Protein AF-A0A8J6KEF5-F1 (afdb_monomer_lite)

pLDDT: mean 82.58, std 21.25, range [32.47, 97.81]

Secondary structure (DSSP, 8-state):
-PPP-PPPPPPPP-PPPPPS--S-PPPTTPPPPTTHHHHHHHHHHHHHHHHHHHHHHHHHHHHHHHHHHHHHHHHHHHHHHHHHHHHHHHHHHHHHHHHHHHHHT--SS--------------------

InterPro domains:
  IPR009548 PRKR-interacting protein 1 [PF06658] (1-127)
  IPR009548 PRKR-interacting protein 1 [PTHR13507] (1-126)

Radius of gyration: 36.51 Å; chains: 1; bounding box: 81×30×90 Å

Organism: Eleutherodactylus coqui (NCBI:txid57060)

Foldseek 3Di:
DDDDDDDDDDDDDAQDDDDPDDPPDDDPPDDDDPCNVVVVVVVVVSVVVNVVVVVVVVVVVVVVVVVVVVVVVVVVVVVVVVVVVVVVVVVVVVVVVVCVVVVVVPPDDDDDDDDDPPDPDPPPPPPDD

Structure (mmCIF, N/CA/C/O backbone):
data_AF-A0A8J6KEF5-F1
#
_entry.id   AF-A0A8J6KEF5-F1
#
loop_
_atom_site.group_PDB
_atom_site.id
_atom_site.type_symbol
_atom_site.label_atom_id
_atom_site.label_alt_id
_atom_site.label_comp_id
_atom_site.label_asym_id
_atom_site.label_entity_id
_atom_site.label_seq_id
_atom_site.pdbx_PDB_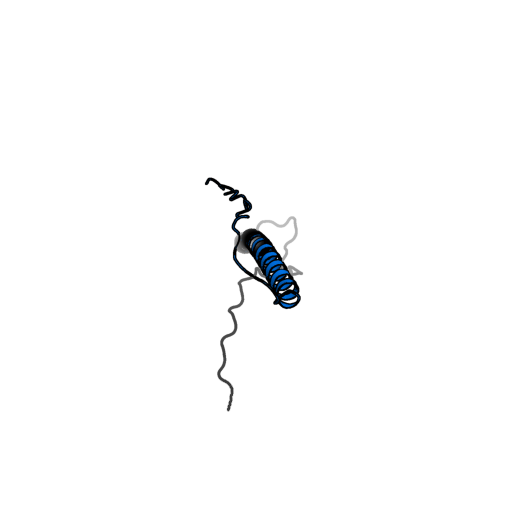ins_code
_atom_site.Cartn_x
_atom_site.Cartn_y
_atom_site.Cartn_z
_atom_site.occupancy
_atom_site.B_iso_or_equiv
_atom_site.auth_seq_id
_atom_site.auth_comp_id
_atom_sit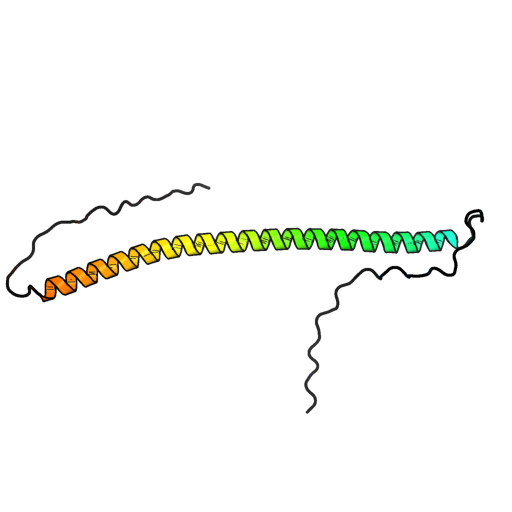e.auth_asym_id
_atom_site.auth_at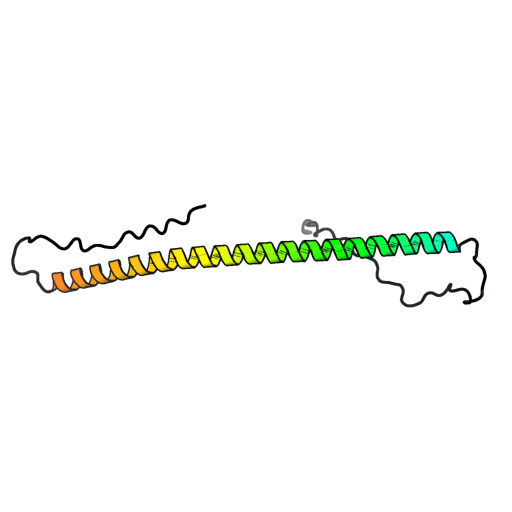om_id
_atom_site.pdbx_PDB_model_num
ATOM 1 N N . ASP A 1 1 ? -38.035 -7.225 -21.427 1.00 75.69 1 ASP A N 1
ATOM 2 C CA . ASP A 1 1 ? -37.242 -6.137 -20.820 1.00 75.69 1 ASP A CA 1
ATOM 3 C C . ASP A 1 1 ? -35.828 -6.587 -20.506 1.00 75.69 1 ASP A C 1
ATOM 5 O O . ASP A 1 1 ? -35.649 -7.628 -19.886 1.00 75.69 1 ASP A O 1
ATOM 9 N N . LYS A 1 2 ? -34.820 -5.855 -20.997 1.00 81.44 2 LYS A N 1
ATOM 10 C CA . LYS A 1 2 ? -33.402 -6.120 -20.710 1.00 81.44 2 LYS A CA 1
ATOM 11 C C . LYS A 1 2 ? -33.023 -5.277 -19.482 1.00 81.44 2 LYS A C 1
ATOM 13 O O . LYS A 1 2 ? -33.269 -4.072 -19.526 1.00 81.44 2 LYS A O 1
ATOM 18 N N . PRO A 1 3 ? -32.499 -5.866 -18.393 1.00 84.50 3 PRO A N 1
ATOM 19 C CA . PRO A 1 3 ? -32.163 -5.106 -17.192 1.00 84.50 3 PRO A CA 1
ATOM 20 C C . PRO A 1 3 ? -31.120 -4.028 -17.511 1.00 84.50 3 PRO A C 1
ATOM 22 O O . PRO A 1 3 ? -30.230 -4.245 -18.338 1.00 84.50 3 PRO A O 1
ATOM 25 N N . ALA A 1 4 ? -31.243 -2.865 -16.867 1.00 83.69 4 ALA A N 1
ATOM 26 C CA . ALA A 1 4 ? -30.294 -1.772 -17.033 1.00 83.69 4 ALA A CA 1
ATOM 27 C C . ALA A 1 4 ? -28.893 -2.212 -16.560 1.00 83.69 4 ALA A C 1
ATOM 29 O O . ALA A 1 4 ? -28.782 -2.808 -15.484 1.00 83.69 4 ALA A O 1
ATOM 30 N N . PRO A 1 5 ? -27.823 -1.942 -17.330 1.00 87.31 5 PRO A N 1
ATOM 31 C CA . PRO A 1 5 ? -26.475 -2.325 -16.938 1.00 87.31 5 PRO A CA 1
ATOM 32 C C . PRO A 1 5 ? -26.015 -1.469 -15.752 1.00 87.31 5 PRO A C 1
ATOM 34 O O . PRO A 1 5 ? -25.803 -0.264 -15.885 1.00 87.31 5 PRO A O 1
ATOM 37 N N . ILE A 1 6 ? -25.866 -2.097 -14.586 1.00 87.81 6 ILE A N 1
ATOM 38 C CA . ILE A 1 6 ? -25.224 -1.484 -13.419 1.00 87.81 6 ILE A CA 1
ATOM 39 C C . ILE A 1 6 ? -23.708 -1.541 -13.653 1.00 87.81 6 ILE A C 1
ATOM 41 O O . ILE A 1 6 ? -23.201 -2.615 -13.984 1.00 87.81 6 ILE A O 1
ATOM 45 N N . PRO A 1 7 ? -22.972 -0.427 -13.502 1.00 88.38 7 PRO A N 1
ATOM 46 C CA . PRO A 1 7 ? -21.530 -0.440 -13.687 1.00 88.38 7 PRO A CA 1
ATOM 47 C C . PRO A 1 7 ? -20.856 -1.297 -12.612 1.00 88.38 7 PRO A C 1
ATOM 49 O O . PRO A 1 7 ? -21.096 -1.133 -11.414 1.00 88.38 7 PRO A O 1
ATOM 52 N N . GLU A 1 8 ? -19.988 -2.205 -13.049 1.00 88.25 8 GLU A N 1
ATOM 53 C CA . GLU A 1 8 ? -19.118 -2.964 -12.156 1.00 88.25 8 GLU A CA 1
ATOM 54 C C . GLU A 1 8 ? -18.029 -2.058 -11.568 1.00 88.25 8 GLU A C 1
ATOM 56 O O . GLU A 1 8 ? -17.663 -1.027 -12.143 1.00 88.25 8 GLU A O 1
ATOM 61 N N . LYS A 1 9 ? -17.497 -2.436 -10.400 1.00 90.50 9 LYS A N 1
ATOM 62 C CA . LYS A 1 9 ? -16.406 -1.684 -9.771 1.00 90.50 9 LYS A CA 1
ATOM 63 C C . LYS A 1 9 ? -15.194 -1.656 -10.713 1.00 90.50 9 LYS A C 1
ATOM 65 O O . LYS A 1 9 ? -14.856 -2.696 -11.282 1.00 90.50 9 LYS A O 1
ATOM 70 N N . PRO A 1 10 ? -14.516 -0.504 -10.865 1.00 90.12 10 PRO A N 1
ATOM 71 C CA . PRO A 1 10 ? -13.338 -0.423 -11.713 1.00 90.12 10 PRO A CA 1
ATOM 72 C C . PRO A 1 10 ? -12.263 -1.382 -11.197 1.00 90.12 10 PRO A C 1
ATOM 74 O O . PRO A 1 10 ? -11.996 -1.447 -9.997 1.00 90.12 10 PRO A O 1
ATOM 77 N N . LYS A 1 11 ? -11.648 -2.134 -12.114 1.00 88.19 11 LYS A N 1
ATOM 78 C CA . LYS A 1 11 ? -10.556 -3.044 -11.777 1.00 88.19 11 LYS A CA 1
ATOM 79 C C . LYS A 1 11 ? -9.360 -2.238 -11.276 1.00 88.19 11 LYS A C 1
ATOM 81 O O . LYS A 1 11 ? -8.883 -1.341 -11.972 1.00 88.19 11 LYS A O 1
ATOM 86 N N . GLU A 1 12 ? -8.864 -2.589 -10.095 1.00 88.44 12 GLU A N 1
ATOM 87 C CA . GLU A 1 12 ? -7.645 -1.999 -9.549 1.00 88.44 12 GLU A CA 1
ATOM 88 C C . GLU A 1 12 ? -6.451 -2.310 -10.462 1.00 88.44 12 GLU A C 1
ATOM 90 O O . GLU A 1 12 ? -6.352 -3.388 -11.061 1.00 88.44 12 GLU A O 1
ATOM 95 N N . TRP A 1 13 ? -5.550 -1.340 -10.613 1.00 89.81 13 TRP A N 1
ATOM 96 C CA . TRP A 1 13 ? -4.350 -1.540 -11.413 1.00 89.81 13 TRP A CA 1
ATOM 97 C C . TRP A 1 13 ? -3.432 -2.543 -10.712 1.00 89.81 13 TRP A C 1
ATOM 99 O O . TRP A 1 13 ? -3.095 -2.363 -9.549 1.00 89.81 13 TRP A O 1
ATOM 109 N N . THR A 1 14 ? -3.011 -3.583 -11.430 1.00 91.44 14 THR A N 1
ATOM 110 C CA . THR A 1 14 ? -2.084 -4.602 -10.927 1.00 91.44 14 THR A CA 1
ATOM 111 C C . THR A 1 14 ? -0.877 -4.703 -11.855 1.00 91.44 14 THR A C 1
ATOM 113 O O . THR A 1 14 ? -1.068 -4.697 -13.082 1.00 91.44 14 THR A O 1
ATOM 116 N N . PRO A 1 15 ? 0.351 -4.865 -11.328 1.00 91.94 15 PRO A N 1
ATOM 117 C CA . PRO A 1 15 ? 1.518 -5.084 -12.165 1.00 91.94 15 PRO A CA 1
ATOM 118 C C . PRO A 1 15 ? 1.324 -6.345 -13.013 1.00 91.94 15 PRO A C 1
ATOM 120 O O . PRO A 1 15 ? 0.781 -7.356 -12.568 1.00 91.94 15 PRO A O 1
ATOM 123 N N . ARG A 1 16 ? 1.743 -6.275 -14.278 1.00 90.31 16 ARG A N 1
ATOM 124 C CA . ARG A 1 16 ? 1.654 -7.410 -15.204 1.00 90.31 16 ARG A CA 1
ATOM 125 C C . ARG A 1 16 ? 2.614 -8.505 -14.744 1.00 90.31 16 ARG A C 1
ATOM 127 O O . ARG A 1 16 ? 3.757 -8.200 -14.405 1.00 90.31 16 ARG A O 1
ATOM 134 N N . SER A 1 17 ? 2.173 -9.760 -14.790 1.00 90.69 17 SER A N 1
ATOM 135 C CA . SER A 1 17 ? 3.049 -10.902 -14.529 1.00 90.69 17 SER A CA 1
ATOM 136 C C . SER A 1 17 ? 4.237 -10.900 -15.491 1.00 90.69 17 SER A C 1
ATOM 138 O O . SER A 1 17 ? 4.110 -10.510 -16.660 1.00 90.69 17 SER A O 1
ATOM 140 N N . ALA A 1 18 ? 5.401 -11.318 -14.994 1.00 90.50 18 ALA A N 1
ATOM 141 C CA . ALA A 1 18 ? 6.579 -11.470 -15.833 1.00 90.50 18 ALA A CA 1
ATOM 142 C C . ALA A 1 18 ? 6.301 -12.516 -16.934 1.00 90.50 18 ALA A C 1
ATOM 144 O O . ALA A 1 18 ? 5.663 -13.533 -16.648 1.00 90.50 18 ALA A O 1
ATOM 145 N N . PRO A 1 19 ? 6.728 -12.275 -18.188 1.00 92.56 19 PRO A N 1
ATOM 146 C CA . PRO A 1 19 ? 6.700 -13.299 -19.224 1.00 92.56 19 PRO A CA 1
ATOM 147 C C . PRO A 1 19 ? 7.527 -14.504 -18.787 1.00 92.56 19 PRO A C 1
ATOM 149 O O . PRO A 1 19 ? 8.604 -14.335 -18.224 1.00 92.56 19 PRO A O 1
ATOM 152 N N . GLU A 1 20 ? 7.024 -15.700 -19.061 1.00 93.69 20 GLU A N 1
ATOM 153 C CA . GLU A 1 20 ? 7.658 -16.932 -18.593 1.00 93.69 20 GLU A CA 1
ATOM 154 C C . GLU A 1 20 ? 8.892 -17.306 -19.436 1.00 93.69 20 GLU A C 1
ATOM 156 O O . GLU A 1 20 ? 9.927 -17.650 -18.875 1.00 93.69 20 GLU A O 1
ATOM 161 N N . PHE A 1 21 ? 8.857 -17.061 -20.753 1.00 93.56 21 PHE A N 1
ATOM 162 C CA . PHE A 1 21 ? 10.037 -17.132 -21.620 1.00 93.56 21 PHE A CA 1
ATOM 163 C C . PHE A 1 21 ? 10.304 -15.811 -22.341 1.00 93.56 21 PHE A C 1
ATOM 165 O O . PHE A 1 21 ? 9.418 -15.240 -22.985 1.00 93.56 21 PHE A O 1
ATOM 172 N N . VAL A 1 22 ? 11.561 -15.374 -22.301 1.00 92.00 22 VAL A N 1
ATOM 173 C CA . VAL A 1 22 ? 12.086 -14.280 -23.125 1.00 92.00 22 VAL A CA 1
ATOM 174 C C . VAL A 1 22 ? 12.800 -14.910 -24.321 1.00 92.00 22 VAL A C 1
ATOM 176 O O . VAL A 1 22 ? 13.728 -15.693 -24.146 1.00 92.00 22 VAL A O 1
ATOM 179 N N . ARG A 1 23 ? 12.316 -14.641 -25.539 1.00 94.00 23 ARG A N 1
ATOM 180 C CA . ARG A 1 23 ? 12.766 -15.325 -26.772 1.00 94.00 23 ARG A CA 1
ATOM 181 C C . ARG A 1 23 ? 13.893 -14.588 -27.497 1.00 94.00 23 ARG A C 1
ATOM 183 O O . ARG A 1 23 ? 14.560 -15.168 -28.341 1.00 94.00 23 ARG A O 1
ATOM 190 N N . ASP A 1 24 ? 14.073 -13.317 -27.178 1.00 89.94 24 ASP A N 1
ATOM 191 C CA . ASP A 1 24 ? 14.956 -12.343 -27.817 1.00 89.94 24 ASP A CA 1
ATOM 192 C C . ASP A 1 24 ? 16.248 -12.096 -27.018 1.00 89.94 24 ASP A C 1
ATOM 194 O O . ASP A 1 24 ? 16.908 -11.073 -27.188 1.00 89.94 24 ASP A O 1
ATOM 198 N N . VAL A 1 25 ? 16.631 -13.036 -26.148 1.00 89.56 25 VAL A N 1
ATOM 199 C CA . VAL A 1 25 ? 17.860 -12.933 -25.352 1.00 89.56 25 VAL A CA 1
ATOM 200 C C . VAL A 1 25 ? 19.084 -13.160 -26.241 1.00 89.56 25 VAL A C 1
ATOM 202 O O . VAL A 1 25 ? 19.258 -14.230 -26.825 1.00 89.56 25 VAL A O 1
ATOM 205 N N . MET A 1 26 ? 19.954 -12.153 -26.322 1.00 89.94 26 MET A N 1
ATOM 206 C CA . MET A 1 26 ? 21.255 -12.253 -26.985 1.00 89.94 26 MET A CA 1
ATOM 207 C C . MET A 1 26 ? 22.291 -12.928 -26.062 1.00 89.94 26 MET A C 1
ATOM 209 O O . MET A 1 26 ? 22.151 -12.908 -24.841 1.00 89.94 26 MET A O 1
ATOM 213 N N . GLY A 1 27 ? 23.328 -13.555 -26.634 1.00 92.75 27 GLY A N 1
ATOM 214 C CA . GLY A 1 27 ? 24.337 -14.309 -25.875 1.00 92.75 27 GLY A CA 1
ATOM 215 C C . GLY A 1 27 ? 25.062 -13.484 -24.800 1.00 92.75 27 GLY A C 1
ATOM 216 O O . GLY A 1 27 ? 25.272 -12.287 -24.959 1.00 92.75 27 GLY A O 1
ATOM 217 N N . SER A 1 28 ? 25.494 -14.134 -23.716 1.00 90.12 28 SER A N 1
ATOM 218 C CA . SER A 1 28 ? 26.014 -13.460 -22.512 1.00 90.12 28 SER A CA 1
ATOM 219 C C . SER A 1 28 ? 27.288 -12.633 -22.721 1.00 90.12 28 SER A C 1
ATOM 221 O O . SER A 1 28 ? 27.545 -11.713 -21.953 1.00 90.12 28 SER A O 1
ATOM 223 N N . SER A 1 29 ? 28.091 -12.952 -23.739 1.00 93.69 29 SER A N 1
ATOM 224 C CA . SER A 1 29 ? 29.307 -12.209 -24.101 1.00 93.69 29 SER A CA 1
ATOM 225 C C . SER A 1 29 ? 29.103 -11.249 -25.277 1.00 93.69 29 SER A C 1
ATOM 227 O O . SER A 1 29 ? 30.077 -10.707 -25.799 1.00 93.69 29 SER A O 1
ATOM 229 N N . ALA A 1 30 ? 27.869 -11.086 -25.758 1.00 89.44 30 ALA A N 1
ATOM 230 C CA . ALA A 1 30 ? 27.571 -10.169 -26.847 1.00 89.44 30 ALA A CA 1
ATOM 231 C C . ALA A 1 30 ? 27.632 -8.709 -26.363 1.00 89.44 30 ALA A C 1
ATOM 233 O O . ALA A 1 30 ? 27.326 -8.405 -25.211 1.00 89.44 30 ALA A O 1
ATOM 234 N N . GLY A 1 31 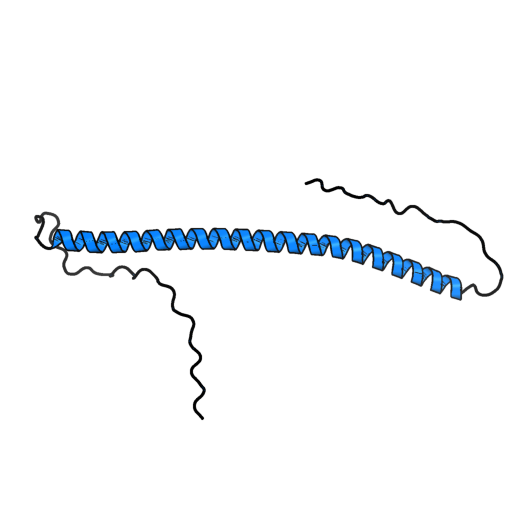? 28.051 -7.798 -27.244 1.00 90.06 31 GLY A N 1
ATOM 235 C CA . GLY A 1 31 ? 28.146 -6.370 -26.926 1.00 90.06 31 GLY A CA 1
ATOM 236 C C . GLY A 1 31 ? 26.781 -5.687 -26.782 1.00 90.06 31 GLY A C 1
ATOM 237 O O . GLY A 1 31 ? 25.747 -6.245 -27.141 1.00 90.06 31 GLY A O 1
ATOM 238 N N . ALA A 1 32 ? 26.773 -4.445 -26.292 1.00 91.44 32 ALA A N 1
ATOM 239 C CA . ALA A 1 32 ? 25.547 -3.657 -26.174 1.00 91.44 32 ALA A CA 1
ATOM 240 C C . ALA A 1 32 ? 24.980 -3.300 -27.562 1.00 91.44 32 ALA A C 1
ATOM 242 O O . ALA A 1 32 ? 25.614 -2.587 -28.342 1.00 91.44 32 ALA A O 1
ATOM 243 N N . GLY A 1 33 ? 23.777 -3.792 -27.866 1.00 91.12 33 GLY A N 1
ATOM 244 C CA . GLY A 1 33 ? 23.042 -3.438 -29.080 1.00 91.12 33 GLY A CA 1
ATOM 245 C C . GLY A 1 33 ? 22.350 -2.074 -28.973 1.00 91.12 33 GLY A C 1
ATOM 246 O O . GLY A 1 33 ? 22.118 -1.555 -27.882 1.00 91.12 33 GLY A O 1
ATOM 247 N N . SER A 1 34 ? 21.940 -1.502 -30.107 1.00 94.31 34 SER A N 1
ATOM 248 C CA . SER A 1 34 ? 21.231 -0.209 -30.152 1.00 94.31 34 SER A CA 1
ATOM 249 C C . SER A 1 34 ? 19.870 -0.222 -29.436 1.00 94.31 34 SER A C 1
ATOM 251 O O . SER A 1 34 ? 19.413 0.811 -28.951 1.00 94.31 34 SER A O 1
ATOM 253 N N . GLY A 1 35 ? 19.226 -1.390 -29.340 1.00 92.31 35 GLY A N 1
ATOM 254 C CA . GLY A 1 35 ? 17.947 -1.575 -28.647 1.00 92.31 35 GLY A CA 1
ATOM 255 C C . GLY A 1 35 ? 18.056 -1.779 -27.133 1.00 92.31 35 GLY A C 1
ATOM 256 O O . GLY A 1 35 ? 17.057 -1.609 -26.431 1.00 92.31 35 GLY A O 1
ATOM 257 N N . GLU A 1 36 ? 19.249 -2.084 -26.613 1.00 92.56 36 GLU A N 1
ATOM 258 C CA . GLU A 1 36 ? 19.447 -2.500 -25.216 1.00 92.56 36 GLU A CA 1
ATOM 259 C C . GLU A 1 36 ? 19.028 -1.402 -24.225 1.00 92.56 36 GLU A C 1
ATOM 261 O O . GLU A 1 36 ? 18.367 -1.654 -23.216 1.00 92.56 36 GLU A O 1
ATOM 266 N N . PHE A 1 37 ? 19.303 -0.138 -24.566 1.00 95.25 37 PHE A N 1
ATOM 267 C CA . PHE A 1 37 ? 18.880 1.008 -23.762 1.00 95.25 37 PHE A CA 1
ATOM 268 C C . PHE A 1 37 ? 17.356 1.069 -23.581 1.00 95.25 37 PHE A C 1
ATOM 270 O O . PHE A 1 37 ? 16.851 1.340 -22.486 1.00 95.25 37 PHE A O 1
ATOM 277 N N . HIS A 1 38 ? 16.593 0.821 -24.648 1.00 96.44 38 HIS A N 1
ATOM 278 C CA . HIS A 1 38 ? 15.138 0.871 -24.574 1.00 96.44 38 HIS A CA 1
ATOM 279 C C . HIS A 1 38 ? 14.566 -0.323 -23.811 1.00 96.44 38 HIS A C 1
ATOM 281 O O . HIS A 1 38 ? 13.606 -0.130 -23.060 1.00 96.44 38 HIS A O 1
ATOM 287 N N . VAL A 1 39 ? 15.176 -1.505 -23.938 1.00 93.94 39 VAL A N 1
ATOM 288 C CA . VAL A 1 39 ? 14.829 -2.689 -23.141 1.00 93.94 39 VAL A CA 1
ATOM 289 C C . VAL A 1 39 ? 14.996 -2.384 -21.651 1.00 93.94 39 VAL A C 1
ATOM 291 O O . VAL A 1 39 ? 14.017 -2.475 -20.904 1.00 93.94 39 VAL A O 1
ATOM 294 N N . TYR A 1 40 ? 16.169 -1.897 -21.227 1.00 95.19 40 TYR A N 1
ATOM 295 C CA . TYR A 1 40 ? 16.415 -1.509 -19.833 1.00 95.19 40 TYR A CA 1
ATOM 296 C C . TYR A 1 40 ? 15.443 -0.430 -19.343 1.00 95.19 40 TYR A C 1
ATOM 298 O O . TYR A 1 40 ? 14.869 -0.546 -18.260 1.00 95.19 40 TYR A O 1
ATOM 306 N N . ARG A 1 41 ? 15.184 0.607 -20.148 1.00 97.69 41 ARG A N 1
ATOM 307 C CA . ARG A 1 41 ? 14.227 1.670 -19.802 1.00 97.69 41 ARG A CA 1
ATOM 308 C C . ARG A 1 41 ? 12.826 1.118 -19.518 1.00 97.69 41 ARG A C 1
ATOM 310 O O . ARG A 1 41 ? 12.182 1.549 -18.559 1.00 97.69 41 ARG A O 1
ATOM 317 N N . HIS A 1 42 ? 12.336 0.193 -20.344 1.00 95.81 42 HIS A N 1
ATOM 318 C CA . HIS A 1 42 ? 11.029 -0.435 -20.145 1.00 95.81 42 HIS A CA 1
ATOM 319 C C . HIS A 1 42 ? 11.017 -1.377 -18.941 1.00 95.81 42 HIS A C 1
ATOM 321 O O . HIS A 1 42 ? 10.050 -1.360 -18.178 1.00 95.81 42 HIS A O 1
ATOM 327 N N . LEU A 1 43 ? 12.087 -2.151 -18.750 1.00 95.31 43 LEU A N 1
ATOM 328 C CA . LEU A 1 43 ? 12.251 -3.048 -17.611 1.00 95.31 43 LEU A CA 1
ATOM 329 C C . LEU A 1 43 ? 12.269 -2.269 -16.292 1.00 95.31 43 LEU A C 1
ATOM 331 O O . LEU A 1 43 ? 11.476 -2.561 -15.404 1.00 95.31 43 LEU A O 1
ATOM 335 N N . ARG A 1 44 ? 13.095 -1.222 -16.199 1.00 97.62 44 ARG A N 1
ATOM 336 C CA . ARG A 1 44 ? 13.206 -0.365 -15.013 1.00 97.62 44 ARG A CA 1
ATOM 337 C C . ARG A 1 44 ? 11.883 0.307 -14.676 1.00 97.62 44 ARG A C 1
ATOM 339 O O . ARG A 1 44 ? 11.473 0.303 -13.524 1.00 97.62 44 ARG A O 1
ATOM 346 N N . ARG A 1 45 ? 11.183 0.852 -15.679 1.00 96.88 45 ARG A N 1
ATOM 347 C CA . ARG A 1 45 ? 9.855 1.449 -15.466 1.00 96.88 45 ARG A CA 1
ATOM 348 C C . ARG A 1 45 ? 8.861 0.417 -14.933 1.00 96.88 45 ARG A C 1
ATOM 350 O O . ARG A 1 45 ? 8.127 0.728 -14.004 1.00 96.88 45 ARG A O 1
ATOM 357 N N . ARG A 1 46 ? 8.829 -0.785 -15.518 1.00 95.94 46 ARG A N 1
ATOM 358 C CA . ARG A 1 46 ? 7.947 -1.873 -15.071 1.00 95.94 46 ARG A CA 1
ATOM 359 C C . ARG A 1 46 ? 8.264 -2.282 -13.634 1.00 95.94 46 ARG A C 1
ATOM 361 O O . ARG A 1 46 ? 7.341 -2.488 -12.857 1.00 95.94 46 ARG A O 1
ATOM 368 N N . GLU A 1 47 ? 9.544 -2.378 -13.298 1.00 95.75 47 GLU A N 1
ATOM 369 C CA . GLU A 1 47 ? 9.992 -2.790 -11.973 1.00 95.75 47 GLU A CA 1
ATOM 370 C C . GLU A 1 47 ? 9.685 -1.736 -10.906 1.00 95.75 47 GLU A C 1
ATOM 372 O O . GLU A 1 47 ? 9.140 -2.087 -9.868 1.00 95.75 47 GLU A O 1
ATOM 377 N N . TYR A 1 48 ? 9.908 -0.449 -11.182 1.00 96.94 48 TYR A N 1
ATOM 378 C CA . TYR A 1 48 ? 9.503 0.622 -10.264 1.00 96.94 48 TYR A CA 1
ATOM 379 C C . TYR A 1 48 ? 7.995 0.639 -10.049 1.00 96.94 48 TYR A C 1
ATOM 381 O O . TYR A 1 48 ? 7.543 0.623 -8.916 1.00 96.94 48 TYR A O 1
ATOM 389 N N . GLN A 1 49 ? 7.197 0.560 -11.116 1.00 95.81 49 GLN A N 1
ATOM 390 C CA . GLN A 1 49 ? 5.740 0.476 -10.972 1.00 95.81 49 GLN A CA 1
ATOM 391 C C . GLN A 1 49 ? 5.293 -0.737 -10.142 1.00 95.81 49 GLN A C 1
ATOM 393 O O . GLN A 1 49 ? 4.293 -0.665 -9.432 1.00 95.81 49 GLN A O 1
ATOM 398 N N . ARG A 1 50 ? 6.014 -1.860 -10.239 1.00 95.81 50 ARG A N 1
ATOM 399 C CA . ARG A 1 50 ? 5.757 -3.053 -9.430 1.00 95.81 50 ARG A CA 1
ATOM 400 C C . ARG A 1 50 ? 6.129 -2.823 -7.963 1.00 95.81 50 ARG A C 1
ATOM 402 O O . ARG A 1 50 ? 5.345 -3.211 -7.106 1.00 95.81 50 ARG A O 1
ATOM 409 N N . GLN A 1 51 ? 7.288 -2.227 -7.686 1.00 96.12 51 GLN A N 1
ATOM 410 C CA . GLN A 1 51 ? 7.759 -1.922 -6.329 1.00 96.12 51 GLN A CA 1
ATOM 411 C C . GLN A 1 51 ? 6.808 -0.954 -5.625 1.00 96.12 51 GLN A C 1
ATOM 413 O O . GLN A 1 51 ? 6.223 -1.325 -4.616 1.00 96.12 51 GLN A O 1
ATOM 418 N N . GLU A 1 52 ? 6.521 0.189 -6.252 1.00 96.50 52 GLU A N 1
ATOM 419 C CA . GLU A 1 52 ? 5.591 1.198 -5.729 1.00 96.50 52 GLU A CA 1
ATOM 420 C C . GLU A 1 52 ? 4.214 0.600 -5.404 1.00 96.50 52 GLU A C 1
ATOM 422 O O . GLU A 1 52 ? 3.601 0.934 -4.396 1.00 96.50 52 GLU A O 1
ATOM 427 N N . PHE A 1 53 ? 3.718 -0.324 -6.233 1.00 96.12 53 PHE A N 1
ATOM 428 C CA . PHE A 1 53 ? 2.452 -1.007 -5.968 1.00 96.12 53 PHE A CA 1
ATOM 429 C C . PHE A 1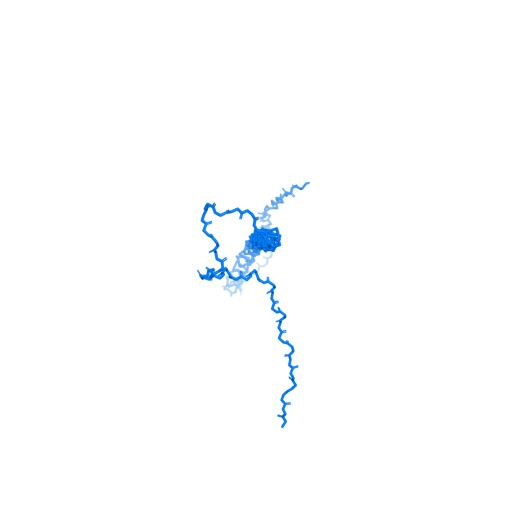 53 ? 2.507 -1.933 -4.756 1.00 96.12 53 PHE A C 1
ATOM 431 O O . PHE A 1 53 ? 1.557 -1.956 -3.976 1.00 96.12 53 PHE A O 1
ATOM 438 N N . MET A 1 54 ? 3.590 -2.697 -4.597 1.00 96.00 54 MET A N 1
ATOM 439 C CA . MET A 1 54 ? 3.760 -3.567 -3.432 1.00 96.00 54 MET A CA 1
ATOM 440 C C . MET A 1 54 ? 3.873 -2.739 -2.151 1.00 96.00 54 MET A C 1
ATOM 442 O O . MET A 1 54 ? 3.227 -3.080 -1.161 1.00 96.00 54 MET A O 1
ATOM 446 N N . ASP A 1 55 ? 4.611 -1.631 -2.201 1.00 97.06 55 ASP A N 1
ATOM 447 C CA . ASP A 1 55 ? 4.790 -0.723 -1.070 1.00 97.06 55 ASP A CA 1
ATOM 448 C C . ASP A 1 55 ? 3.448 -0.085 -0.681 1.00 97.06 55 ASP A C 1
ATOM 450 O O . ASP A 1 55 ? 2.989 -0.255 0.450 1.00 97.06 55 ASP A O 1
ATOM 454 N N . CYS A 1 56 ? 2.726 0.501 -1.647 1.00 96.00 56 CYS A N 1
ATOM 455 C CA . CYS A 1 56 ? 1.392 1.073 -1.428 1.00 96.00 56 CYS A CA 1
ATOM 456 C C . CYS A 1 56 ? 0.387 0.052 -0.869 1.00 96.00 56 CYS A C 1
ATOM 458 O O . CYS A 1 56 ? -0.440 0.385 -0.018 1.00 96.00 56 CYS A O 1
ATOM 460 N N . LEU A 1 57 ? 0.420 -1.190 -1.362 1.00 96.00 57 LEU A N 1
ATOM 461 C CA . LEU A 1 57 ? -0.461 -2.258 -0.892 1.00 96.00 57 LEU A CA 1
ATOM 462 C C . LEU A 1 57 ? -0.132 -2.650 0.551 1.00 96.00 57 LEU A C 1
ATOM 464 O O . LEU A 1 57 ? -1.049 -2.821 1.353 1.00 96.00 57 LEU A O 1
ATOM 468 N N . SER A 1 58 ? 1.155 -2.752 0.883 1.00 97.00 58 SER A N 1
ATOM 469 C CA . SER A 1 58 ? 1.607 -3.084 2.234 1.00 97.00 58 SER A CA 1
ATOM 470 C C . SER A 1 58 ? 1.234 -1.998 3.249 1.00 97.00 58 SER A C 1
ATOM 472 O O . SER A 1 58 ? 0.711 -2.306 4.321 1.00 97.00 58 SER A O 1
ATOM 474 N N . ASP A 1 59 ? 1.388 -0.725 2.877 1.00 97.19 59 ASP A N 1
ATOM 475 C CA . ASP A 1 59 ? 1.002 0.407 3.713 1.00 97.19 59 ASP A CA 1
ATOM 476 C C . ASP A 1 59 ? -0.507 0.453 3.933 1.00 97.19 59 ASP A C 1
ATOM 478 O O . ASP A 1 59 ? -0.965 0.619 5.065 1.00 97.19 59 ASP A O 1
ATOM 482 N N . LYS A 1 60 ? -1.294 0.245 2.871 1.00 96.81 60 LYS A N 1
ATOM 483 C CA . LYS A 1 60 ? -2.755 0.186 2.971 1.00 96.81 60 LYS A CA 1
ATOM 484 C C . LYS A 1 60 ? -3.202 -0.937 3.907 1.00 96.81 60 LYS A C 1
ATOM 486 O O . LYS A 1 60 ? -4.023 -0.693 4.785 1.00 96.81 60 LYS A O 1
ATOM 491 N N . GLN A 1 61 ? -2.639 -2.137 3.759 1.00 96.62 61 GLN A N 1
ATOM 492 C CA . GLN A 1 61 ? -2.954 -3.274 4.629 1.00 96.62 61 GLN A CA 1
ATOM 493 C C . GLN A 1 61 ? -2.623 -2.977 6.091 1.00 96.62 61 GLN A C 1
ATOM 495 O O . GLN A 1 61 ? -3.468 -3.182 6.958 1.00 96.62 61 GLN A O 1
ATOM 500 N N . ARG A 1 62 ? -1.438 -2.421 6.364 1.00 97.69 62 ARG A N 1
ATOM 501 C CA . ARG A 1 62 ? -1.034 -2.042 7.722 1.00 97.69 62 ARG A CA 1
ATOM 502 C C . ARG A 1 62 ? -2.002 -1.037 8.347 1.00 97.69 62 ARG A C 1
ATOM 504 O O . ARG A 1 62 ? -2.430 -1.219 9.485 1.00 97.69 62 ARG A O 1
ATOM 511 N N . LEU A 1 63 ? -2.368 0.008 7.605 1.00 97.81 63 LEU A N 1
ATOM 512 C CA . LEU A 1 63 ? -3.307 1.030 8.073 1.00 97.81 63 LEU A CA 1
ATOM 513 C C . LEU A 1 63 ? -4.708 0.453 8.319 1.00 97.81 63 LEU A C 1
ATOM 515 O O . LEU A 1 63 ? -5.328 0.765 9.337 1.00 97.81 63 LEU A O 1
ATOM 519 N N . ASP A 1 64 ? -5.188 -0.415 7.429 1.00 97.44 64 ASP A N 1
ATOM 520 C CA . ASP A 1 64 ? -6.484 -1.082 7.567 1.00 97.44 64 ASP A CA 1
ATOM 521 C C . ASP A 1 64 ? -6.508 -2.014 8.792 1.00 97.44 64 ASP A C 1
ATOM 523 O O . ASP A 1 64 ? -7.479 -2.018 9.553 1.00 97.44 64 ASP A O 1
ATOM 527 N N . GLU A 1 65 ? -5.436 -2.770 9.034 1.00 97.62 65 GLU A N 1
ATOM 528 C CA . GLU A 1 65 ? -5.294 -3.638 10.208 1.00 97.62 65 GLU A CA 1
ATOM 529 C C . GLU A 1 65 ? -5.262 -2.839 11.515 1.00 97.62 65 GLU A C 1
ATOM 531 O O . GLU A 1 65 ? -5.962 -3.181 12.475 1.00 97.62 65 GLU A O 1
ATOM 536 N N . GLU A 1 66 ? -4.491 -1.749 11.560 1.00 97.62 66 GLU A N 1
ATOM 537 C CA . GLU A 1 66 ? -4.441 -0.846 12.711 1.00 97.62 66 GLU A CA 1
ATOM 538 C C . GLU A 1 66 ? -5.809 -0.213 12.988 1.00 97.62 66 GLU A C 1
ATOM 540 O O . GLU A 1 66 ? -6.241 -0.139 14.143 1.00 97.62 66 GLU A O 1
ATOM 545 N N . PHE A 1 67 ? -6.516 0.205 11.937 1.00 97.69 67 PHE A N 1
ATOM 546 C CA . PHE A 1 67 ? -7.860 0.757 12.045 1.00 97.69 67 PHE A CA 1
ATOM 547 C C . PHE A 1 67 ? -8.853 -0.275 12.591 1.00 97.69 67 PHE A C 1
ATOM 549 O O . PHE A 1 67 ? -9.576 0.001 13.551 1.00 97.69 67 PHE A O 1
ATOM 556 N N . GLN A 1 68 ? -8.858 -1.488 12.037 1.00 97.38 68 GLN A N 1
ATOM 557 C CA . GLN A 1 68 ? -9.731 -2.569 12.497 1.00 97.38 68 GLN A CA 1
ATOM 558 C C . GLN A 1 68 ? -9.425 -2.988 13.935 1.00 97.38 68 GLN A C 1
ATOM 560 O O . GLN A 1 68 ? -10.345 -3.313 14.689 1.00 97.38 68 GLN A O 1
ATOM 565 N N . ARG A 1 69 ? -8.148 -2.981 14.336 1.00 97.62 69 ARG A N 1
ATOM 566 C CA . ARG A 1 69 ? -7.743 -3.255 15.717 1.00 97.62 69 ARG A CA 1
ATOM 567 C C . ARG A 1 69 ? -8.330 -2.215 16.672 1.00 97.62 69 ARG A C 1
ATOM 569 O O . ARG A 1 69 ? -9.040 -2.602 17.596 1.00 97.62 69 ARG A O 1
ATOM 576 N N . LYS A 1 70 ? -8.130 -0.921 16.392 1.00 97.31 70 LYS A N 1
ATOM 577 C CA . LYS A 1 70 ? -8.689 0.179 17.200 1.00 97.31 70 LYS A CA 1
ATOM 578 C C . LYS A 1 70 ? -10.215 0.119 17.272 1.00 97.31 70 LYS A C 1
ATOM 580 O O . LYS A 1 70 ? -10.799 0.313 18.334 1.00 97.31 70 LYS A O 1
ATOM 585 N N . LEU A 1 71 ? -10.879 -0.193 16.157 1.00 97.56 71 LEU A N 1
ATOM 586 C CA . LEU A 1 71 ? -12.334 -0.327 16.124 1.00 97.56 71 LEU A CA 1
ATOM 587 C C . LEU A 1 71 ? -12.822 -1.455 17.045 1.00 97.56 71 LEU A C 1
ATOM 589 O O . LEU A 1 71 ? -13.772 -1.252 17.800 1.00 97.56 71 LEU A O 1
ATOM 593 N N . ARG A 1 72 ? -12.163 -2.621 17.015 1.00 96.50 72 ARG A N 1
ATOM 594 C CA . ARG A 1 72 ? -12.492 -3.755 17.893 1.00 96.50 72 ARG A CA 1
ATOM 595 C C . ARG A 1 72 ? -12.245 -3.434 19.363 1.00 96.50 72 ARG A C 1
ATOM 597 O O . ARG A 1 72 ? -13.094 -3.740 20.191 1.00 96.50 72 ARG A O 1
ATOM 604 N N . GLU A 1 73 ? -11.124 -2.797 19.684 1.00 97.25 73 GLU A N 1
ATOM 605 C CA . GLU A 1 73 ? -10.805 -2.370 21.053 1.00 97.25 73 GLU A CA 1
ATOM 606 C C . GLU A 1 73 ? -11.882 -1.424 21.600 1.00 97.25 73 GLU A C 1
ATOM 608 O O . GLU A 1 73 ? -12.426 -1.664 22.678 1.00 97.25 73 GLU A O 1
ATOM 613 N N . ASN A 1 74 ? -12.283 -0.422 20.815 1.00 97.00 74 ASN A N 1
ATOM 614 C CA . ASN A 1 74 ? -13.340 0.516 21.198 1.00 97.00 74 ASN A CA 1
ATOM 615 C C . ASN A 1 74 ? -14.700 -0.174 21.385 1.00 97.00 74 ASN A C 1
ATOM 617 O O . ASN A 1 74 ? -15.439 0.150 22.317 1.00 97.00 74 ASN A O 1
ATOM 621 N N . GLN A 1 75 ? -15.036 -1.139 20.522 1.00 96.94 75 GLN A N 1
ATOM 622 C CA . GLN A 1 75 ? -16.261 -1.933 20.656 1.00 96.94 75 GLN A CA 1
ATOM 623 C C . GLN A 1 75 ? -16.259 -2.744 21.955 1.00 96.94 75 GLN A C 1
ATOM 625 O O . GLN A 1 75 ? -17.224 -2.666 22.713 1.00 96.94 75 GLN A O 1
ATOM 630 N N . ILE A 1 76 ? -15.161 -3.441 22.261 1.00 97.19 76 ILE A N 1
ATOM 631 C CA . ILE A 1 76 ? -15.020 -4.226 23.495 1.00 97.19 76 ILE A CA 1
ATOM 632 C C . ILE A 1 76 ? -15.139 -3.317 24.722 1.00 97.19 76 ILE A C 1
ATOM 634 O O . ILE A 1 76 ? -15.914 -3.609 25.631 1.00 97.19 76 ILE A O 1
ATOM 638 N N . GLN A 1 77 ? -14.453 -2.172 24.739 1.00 96.56 77 GLN A N 1
ATOM 639 C CA . GLN A 1 77 ? -14.541 -1.223 25.852 1.00 96.56 77 GLN A CA 1
ATOM 640 C C . GLN A 1 77 ? -15.973 -0.697 26.048 1.00 96.56 77 GLN A C 1
ATOM 642 O O . GLN A 1 77 ? -16.471 -0.634 27.178 1.00 96.56 77 GLN A O 1
ATOM 647 N N . ALA A 1 78 ? -16.680 -0.362 24.965 1.00 96.56 78 ALA A N 1
ATOM 648 C CA . ALA A 1 78 ? -18.077 0.062 25.031 1.00 96.56 78 ALA A CA 1
ATOM 649 C C . ALA A 1 78 ? -18.998 -1.067 25.538 1.00 96.56 78 ALA A C 1
ATOM 651 O O . ALA A 1 78 ? -19.871 -0.838 26.387 1.00 96.56 78 ALA A O 1
ATOM 652 N N . GLU A 1 79 ? -18.789 -2.299 25.077 1.00 96.19 79 GLU A N 1
ATOM 653 C CA . GLU A 1 79 ? -19.519 -3.487 25.523 1.00 96.19 79 GLU A CA 1
ATOM 654 C C . GLU A 1 79 ? -19.271 -3.796 27.001 1.00 96.19 79 GLU A C 1
ATOM 656 O O . GLU A 1 79 ? -20.218 -4.033 27.748 1.00 96.19 79 GLU A O 1
ATOM 661 N N . GLU A 1 80 ? -18.037 -3.693 27.487 1.00 96.00 80 GLU A N 1
ATOM 662 C CA . GLU A 1 80 ? -17.718 -3.883 28.900 1.00 96.00 80 GLU A CA 1
ATOM 663 C C . GLU A 1 80 ? -18.399 -2.836 29.787 1.00 96.00 80 GLU A C 1
ATOM 665 O O . GLU A 1 80 ? -19.001 -3.165 30.818 1.00 96.00 80 GLU A O 1
ATOM 670 N N . ARG A 1 81 ? -18.346 -1.558 29.391 1.00 95.31 81 ARG A N 1
ATOM 671 C CA . ARG A 1 81 ? -18.989 -0.463 30.135 1.00 95.31 81 ARG A CA 1
ATOM 672 C C . ARG A 1 81 ? -20.508 -0.644 30.155 1.00 95.31 81 ARG A C 1
ATOM 674 O O . ARG A 1 81 ? -21.139 -0.492 31.210 1.00 95.31 81 ARG A O 1
ATOM 681 N N . THR A 1 82 ? -21.110 -1.017 29.027 1.00 95.69 82 THR A N 1
ATOM 682 C CA . THR A 1 82 ? -22.557 -1.265 28.930 1.00 95.69 82 THR A CA 1
ATOM 683 C C . THR A 1 82 ? -22.976 -2.532 29.683 1.00 95.69 82 THR A C 1
ATOM 685 O O . THR A 1 82 ? -23.980 -2.493 30.400 1.00 95.69 82 THR A O 1
ATOM 688 N N . ALA A 1 83 ? -22.195 -3.615 29.638 1.00 95.38 83 ALA A N 1
ATOM 689 C CA . ALA A 1 83 ? -22.426 -4.856 30.377 1.00 95.38 83 ALA A CA 1
ATOM 690 C C . ALA A 1 83 ? -22.351 -4.636 31.894 1.00 95.38 83 ALA A C 1
ATOM 692 O O . ALA A 1 83 ? -23.281 -5.016 32.611 1.00 95.38 83 ALA A O 1
ATOM 693 N N . LYS A 1 84 ? -21.324 -3.929 32.392 1.00 95.56 84 LYS A N 1
ATOM 694 C CA . LYS A 1 84 ? -21.208 -3.539 33.811 1.00 95.56 84 LYS A CA 1
ATOM 695 C C . LYS A 1 84 ? -22.446 -2.753 34.267 1.00 95.56 84 LYS A C 1
ATOM 697 O O . LYS A 1 84 ? -23.057 -3.082 35.289 1.00 95.56 84 LYS A O 1
ATOM 702 N N . ARG A 1 85 ? -22.885 -1.754 33.487 1.00 94.69 85 ARG A N 1
ATOM 703 C CA . ARG A 1 85 ? -24.101 -0.963 33.776 1.00 94.69 85 ARG A CA 1
ATOM 704 C C . ARG A 1 85 ? -25.379 -1.815 33.715 1.00 94.69 85 ARG A C 1
ATOM 706 O O . ARG A 1 85 ? -26.251 -1.675 34.578 1.00 94.69 85 ARG A O 1
ATOM 713 N N . ARG A 1 86 ? -25.492 -2.730 32.747 1.00 95.88 86 ARG A N 1
ATOM 714 C CA . ARG A 1 86 ? -26.625 -3.660 32.595 1.00 95.88 86 ARG A CA 1
ATOM 715 C C . ARG A 1 86 ? -26.728 -4.623 33.777 1.00 95.88 86 ARG A C 1
ATOM 717 O O . ARG A 1 86 ? -27.819 -4.775 34.324 1.00 95.88 86 ARG A O 1
ATOM 724 N N . LEU A 1 87 ? -25.611 -5.199 34.225 1.00 95.75 87 LEU A N 1
ATOM 725 C CA . LEU A 1 87 ? -25.543 -6.071 35.401 1.00 95.75 87 LEU A CA 1
ATOM 726 C C . LEU A 1 87 ? -25.984 -5.338 36.675 1.00 95.75 87 LEU A C 1
ATOM 728 O O . LEU A 1 87 ? -26.803 -5.868 37.429 1.00 95.75 87 LEU A O 1
ATOM 732 N N . LYS A 1 88 ? -25.528 -4.093 36.893 1.00 94.94 88 LYS A N 1
ATOM 733 C CA . LYS A 1 88 ? -25.989 -3.256 38.021 1.00 94.94 88 LYS A CA 1
ATOM 734 C C . LYS A 1 88 ? -27.514 -3.048 37.984 1.00 94.94 88 LYS A C 1
ATOM 736 O O . LYS A 1 88 ? -28.189 -3.211 39.005 1.00 94.94 88 LYS A O 1
ATOM 741 N N . ARG A 1 89 ? -28.086 -2.742 36.810 1.00 94.69 89 ARG A N 1
ATOM 742 C CA . ARG A 1 89 ? -29.543 -2.565 36.631 1.00 94.69 89 ARG A CA 1
ATOM 743 C C . ARG A 1 89 ? -30.330 -3.860 36.860 1.00 94.69 89 ARG A C 1
ATOM 745 O O . ARG A 1 89 ? -31.374 -3.803 37.508 1.00 94.69 89 ARG A O 1
ATOM 752 N N . LEU A 1 90 ? -29.835 -5.003 36.380 1.00 95.44 90 LEU A N 1
ATOM 753 C CA . LEU A 1 90 ? -30.455 -6.318 36.596 1.00 95.44 90 LEU A CA 1
ATOM 754 C C . LEU A 1 90 ? -30.492 -6.673 38.085 1.00 95.44 90 LEU A C 1
ATOM 756 O O . LEU A 1 90 ? -31.577 -6.883 38.619 1.00 95.44 90 LEU A O 1
ATOM 760 N N . LYS A 1 91 ? -29.358 -6.565 38.794 1.00 94.94 91 LYS A N 1
ATOM 761 C CA . LYS A 1 91 ? -29.300 -6.774 40.253 1.00 94.94 91 LYS A CA 1
ATOM 762 C C . LYS A 1 91 ? -30.286 -5.870 41.007 1.00 94.94 91 LYS A C 1
ATOM 764 O O . LYS A 1 91 ? -30.987 -6.329 41.907 1.00 94.94 91 LYS A O 1
ATOM 769 N N . LYS A 1 92 ? -30.400 -4.586 40.630 1.00 93.31 92 LYS A N 1
ATOM 770 C CA . LYS A 1 92 ? -31.385 -3.658 41.227 1.00 93.31 92 LYS A CA 1
ATOM 771 C C . LYS A 1 92 ? -32.830 -4.076 40.921 1.00 93.31 92 LYS A C 1
ATOM 773 O O . LYS A 1 92 ? -33.683 -3.980 41.802 1.00 93.31 92 LYS A O 1
ATOM 778 N N . LYS A 1 93 ? -33.116 -4.540 39.699 1.00 94.94 93 LYS A N 1
ATOM 779 C CA . LYS A 1 93 ? -34.441 -5.039 39.291 1.00 94.94 93 LYS A CA 1
ATOM 780 C C . LYS A 1 93 ? -34.825 -6.291 40.080 1.00 94.94 93 LYS A C 1
ATOM 782 O O . LYS A 1 93 ? -35.950 -6.359 40.566 1.00 94.94 93 LYS A O 1
ATOM 787 N N . ASP A 1 94 ? -33.897 -7.222 40.267 1.00 93.19 94 ASP A N 1
ATOM 788 C CA . ASP A 1 94 ? -34.147 -8.466 40.996 1.00 93.19 94 ASP A CA 1
ATOM 789 C C . ASP A 1 94 ? -34.343 -8.208 42.494 1.00 93.19 94 ASP A C 1
ATOM 791 O O . ASP A 1 94 ? -35.327 -8.676 43.062 1.00 93.19 94 ASP A O 1
ATOM 795 N N . ARG A 1 95 ? -33.535 -7.333 43.115 1.00 91.75 95 ARG A N 1
ATOM 796 C CA . ARG A 1 95 ? -33.773 -6.871 44.500 1.00 91.75 95 ARG A CA 1
ATOM 797 C C . ARG A 1 95 ? -35.159 -6.237 44.673 1.00 91.75 95 ARG A C 1
ATOM 799 O O . ARG A 1 95 ? -35.839 -6.518 45.656 1.00 91.75 95 ARG A O 1
ATOM 806 N N . LYS A 1 96 ? -35.603 -5.398 43.727 1.00 92.31 96 LYS A N 1
ATOM 807 C CA . LYS A 1 96 ? -36.950 -4.791 43.757 1.00 92.31 96 LYS A CA 1
ATOM 808 C C . LYS A 1 96 ? -38.063 -5.835 43.612 1.00 92.31 96 LYS A C 1
ATOM 810 O O . LYS A 1 96 ? -39.065 -5.739 44.314 1.00 92.31 96 LYS A O 1
ATOM 815 N N . LYS A 1 97 ? -37.898 -6.826 42.728 1.00 92.50 97 LYS A N 1
ATOM 816 C CA . LYS A 1 97 ? -38.855 -7.934 42.574 1.00 92.50 97 LYS A CA 1
ATOM 817 C C . LYS A 1 97 ? -38.963 -8.764 43.852 1.00 92.50 97 LYS A C 1
ATOM 819 O O . LYS A 1 97 ? -40.080 -9.009 44.290 1.00 92.50 97 LYS A O 1
ATOM 824 N N . MET A 1 98 ? -37.832 -9.120 44.466 1.00 88.25 98 MET A N 1
ATOM 825 C CA . MET A 1 98 ? -37.807 -9.870 45.727 1.00 88.25 98 MET A CA 1
ATOM 826 C C . MET A 1 98 ? -38.512 -9.102 46.851 1.00 88.25 98 MET A C 1
ATOM 828 O O . MET A 1 98 ? -39.385 -9.665 47.498 1.00 88.25 98 MET A O 1
ATOM 832 N N . LYS A 1 99 ? -38.244 -7.794 47.007 1.00 88.50 99 LYS A N 1
ATOM 833 C CA . LYS A 1 99 ? -38.956 -6.941 47.980 1.00 88.50 99 LYS A CA 1
ATOM 834 C C . LYS A 1 99 ? -40.467 -6.857 47.722 1.00 88.50 99 LYS A C 1
ATOM 836 O O . LYS A 1 99 ? -41.250 -6.851 48.663 1.00 88.50 99 LYS A O 1
ATOM 841 N N . LYS A 1 100 ? -40.899 -6.789 46.456 1.00 86.25 100 LYS A N 1
ATOM 842 C CA . LYS A 1 100 ? -42.331 -6.775 46.102 1.00 86.25 100 LYS A CA 1
ATOM 843 C C . LYS A 1 100 ? -43.001 -8.127 46.369 1.00 86.25 100 LYS A C 1
ATOM 845 O O . LYS A 1 100 ? -44.157 -8.150 46.776 1.00 86.25 100 LYS A O 1
ATOM 850 N N . ALA A 1 101 ? -42.295 -9.234 46.138 1.00 79.56 101 ALA A N 1
ATOM 851 C CA . ALA A 1 101 ? -42.788 -10.576 46.432 1.00 79.56 101 ALA A CA 1
ATOM 852 C C . ALA A 1 101 ? -42.904 -10.815 47.948 1.00 79.56 101 ALA A C 1
ATOM 854 O O . ALA A 1 101 ? -43.946 -11.276 48.402 1.00 79.56 101 ALA A O 1
ATOM 855 N N . SER A 1 102 ? -41.898 -10.415 48.734 1.00 73.31 102 SER A N 1
ATOM 856 C CA . SER A 1 102 ? -41.934 -10.525 50.199 1.00 73.31 102 SER A CA 1
ATOM 857 C C . SER A 1 102 ? -42.943 -9.562 50.837 1.00 73.31 102 SER A C 1
ATOM 859 O O . SER A 1 102 ? -43.646 -9.942 51.763 1.00 73.31 102 SER A O 1
ATOM 861 N N . GLY A 1 103 ? -43.088 -8.341 50.309 1.00 60.34 103 GLY A N 1
ATOM 862 C CA . GLY A 1 103 ? -44.078 -7.369 50.790 1.00 60.34 103 GLY A CA 1
ATOM 863 C C . GLY A 1 103 ? -45.529 -7.753 50.482 1.00 60.34 103 GLY A C 1
ATOM 864 O O . GLY A 1 103 ? -46.435 -7.370 51.213 1.00 60.34 103 GLY A O 1
ATOM 865 N N . LYS A 1 104 ? -45.773 -8.557 49.437 1.00 53.84 104 LYS A N 1
ATOM 866 C CA . LYS A 1 104 ? -47.121 -9.058 49.117 1.00 53.84 104 LYS A CA 1
ATOM 867 C C . LYS A 1 104 ? -47.531 -10.274 49.961 1.00 53.84 104 LYS A C 1
ATOM 869 O O . LYS A 1 104 ? -48.718 -10.569 50.028 1.00 53.84 104 LYS A O 1
ATOM 874 N N . ALA A 1 105 ? -46.583 -10.921 50.643 1.00 45.00 105 ALA A N 1
ATOM 875 C CA . ALA A 1 105 ? -46.852 -11.954 51.645 1.00 45.00 105 ALA A CA 1
ATOM 876 C C . ALA A 1 105 ? -47.106 -11.388 53.061 1.00 45.00 105 ALA A C 1
ATOM 878 O O . ALA A 1 105 ? -47.476 -12.147 53.948 1.00 45.00 105 ALA A O 1
ATOM 879 N N . GLY A 1 106 ? -46.934 -10.075 53.277 1.00 45.38 106 GLY A N 1
ATOM 880 C CA . GLY A 1 106 ? -47.025 -9.432 54.597 1.00 45.38 106 GLY A CA 1
ATOM 881 C C . GLY A 1 106 ? -48.021 -8.274 54.692 1.00 45.38 106 GLY A C 1
ATOM 882 O O . GLY A 1 106 ? -47.888 -7.435 55.573 1.00 45.38 106 GLY A O 1
ATOM 883 N N . SER A 1 107 ? -49.011 -8.184 53.797 1.00 39.41 107 SER A N 1
ATOM 884 C CA . SER A 1 107 ? -50.053 -7.146 53.864 1.00 39.41 107 SER A CA 1
ATOM 885 C C . SER A 1 107 ? -51.133 -7.481 54.905 1.00 39.41 107 SER A C 1
ATOM 887 O O . SER A 1 107 ? -52.311 -7.603 54.577 1.00 39.41 107 SER A O 1
ATOM 889 N N . THR A 1 108 ? -50.725 -7.583 56.164 1.00 35.25 108 THR A N 1
ATOM 890 C CA . THR A 1 108 ? -51.539 -7.254 57.338 1.00 35.25 108 THR A CA 1
ATOM 891 C C . THR A 1 108 ? -50.605 -6.556 58.328 1.00 35.25 108 THR A C 1
ATOM 893 O O . THR A 1 108 ? -49.629 -7.166 58.741 1.00 35.25 108 THR A O 1
ATOM 896 N N . SER A 1 109 ? -50.934 -5.306 58.676 1.00 32.66 109 SER A N 1
ATOM 897 C CA . SER A 1 109 ? -50.333 -4.403 59.685 1.00 32.66 109 SER A CA 1
ATOM 898 C C . SER A 1 109 ? -49.136 -3.497 59.305 1.00 32.66 109 SER A C 1
ATOM 900 O O . SER A 1 109 ? -47.982 -3.902 59.366 1.00 32.66 109 SER A O 1
ATOM 902 N N . ALA A 1 110 ? -49.493 -2.233 59.022 1.00 33.66 110 ALA A N 1
ATOM 903 C CA . ALA A 1 110 ? -49.061 -0.987 59.689 1.00 33.66 110 ALA A CA 1
ATOM 904 C C . ALA A 1 110 ? -47.634 -0.389 59.521 1.00 33.66 110 ALA A C 1
ATOM 906 O O . ALA A 1 110 ? -46.664 -0.904 60.059 1.00 33.66 110 ALA A O 1
ATOM 907 N N . GLU A 1 111 ? -47.639 0.807 58.898 1.00 36.50 111 GLU A N 1
ATOM 908 C CA . GLU A 1 111 ? -46.904 2.070 59.180 1.00 36.50 111 GLU A CA 1
ATOM 909 C C . GLU A 1 111 ? -45.353 2.179 59.058 1.00 36.50 111 GLU A C 1
ATOM 911 O O . GLU A 1 111 ? -44.628 1.193 59.172 1.00 36.50 111 GLU A O 1
ATOM 916 N N . PRO A 1 112 ? -44.835 3.392 58.725 1.00 51.16 112 PRO A N 1
ATOM 917 C CA . PRO A 1 112 ? -43.589 3.606 57.991 1.00 51.16 112 PRO A CA 1
ATOM 918 C C . PRO A 1 112 ? -42.392 3.902 58.906 1.00 51.16 112 PRO A C 1
ATOM 920 O O . PRO A 1 112 ? -42.458 4.737 59.802 1.00 51.16 112 PRO A O 1
ATOM 923 N N . GLY A 1 113 ? -41.256 3.261 58.628 1.00 32.47 113 GLY A N 1
ATOM 924 C CA . GLY A 1 113 ? -39.994 3.469 59.337 1.00 32.47 113 GLY A CA 1
ATOM 925 C C . GLY A 1 113 ? -38.843 3.649 58.354 1.00 32.47 113 GLY A C 1
ATOM 926 O O . GLY A 1 113 ? -38.759 2.949 57.346 1.00 32.47 113 GLY A O 1
ATOM 927 N N . GLN A 1 114 ? -38.024 4.649 58.646 1.00 42.34 114 GLN A N 1
ATOM 928 C CA . GLN A 1 114 ? -36.916 5.187 57.870 1.00 42.34 114 GLN A CA 1
ATOM 929 C C . GLN A 1 114 ? -35.769 4.185 57.622 1.00 42.34 114 GLN A C 1
ATOM 931 O O . GLN A 1 114 ? -35.760 3.059 58.103 1.00 42.34 114 GLN A O 1
ATOM 936 N N . GLU A 1 115 ? -34.816 4.676 56.824 1.00 37.19 115 GLU A N 1
ATOM 937 C CA . GLU A 1 115 ? -33.389 4.339 56.750 1.00 37.19 115 GLU A CA 1
ATOM 938 C C . GLU A 1 115 ? -32.900 2.990 56.183 1.00 37.19 115 GLU A C 1
ATOM 940 O O . GLU A 1 115 ? -32.875 1.948 56.826 1.00 37.19 115 GLU A O 1
ATOM 945 N N . ALA A 1 116 ? -32.378 3.069 54.948 1.00 37.94 116 ALA A N 1
ATOM 946 C CA . ALA A 1 116 ? -31.090 2.490 54.547 1.00 37.94 116 ALA A CA 1
ATOM 947 C C . ALA A 1 116 ? -30.700 3.019 53.149 1.00 37.94 116 ALA A C 1
ATOM 949 O O . ALA A 1 116 ? -30.729 2.291 52.149 1.00 37.94 116 ALA A O 1
ATOM 950 N N . GLU A 1 117 ? -30.336 4.302 53.077 1.00 38.91 117 GLU A N 1
ATOM 951 C CA . GLU A 1 117 ? -29.523 4.880 51.993 1.00 38.91 117 GLU A CA 1
ATOM 952 C C . GLU A 1 117 ? -28.095 4.315 52.131 1.00 38.91 117 GLU A C 1
ATOM 954 O O . GLU A 1 117 ? -27.156 4.969 52.572 1.00 38.91 117 GLU A O 1
ATOM 959 N N . ALA A 1 118 ? -27.937 3.022 51.843 1.00 38.16 118 ALA A N 1
ATOM 960 C CA . ALA A 1 118 ? -26.638 2.370 51.815 1.00 38.16 118 ALA A CA 1
ATOM 961 C C . ALA A 1 118 ? -25.932 2.744 50.508 1.00 38.16 118 ALA A C 1
ATOM 963 O O . ALA A 1 118 ? -26.163 2.118 49.469 1.00 38.16 118 ALA A O 1
ATOM 964 N N . SER A 1 119 ? -25.118 3.801 50.599 1.00 46.19 119 SER A N 1
ATOM 965 C CA . SER A 1 119 ? -23.780 3.915 50.009 1.00 46.19 119 SER A CA 1
ATOM 966 C C . SER A 1 119 ? -23.541 2.965 48.831 1.00 46.19 119 SER A C 1
ATOM 968 O O . SER A 1 119 ? -23.129 1.813 48.986 1.00 46.19 119 SER A O 1
ATOM 970 N N . ALA A 1 120 ? -23.819 3.449 47.626 1.00 41.66 120 ALA A N 1
ATOM 971 C CA . ALA A 1 120 ? -23.238 2.883 46.423 1.00 41.66 120 ALA A CA 1
ATOM 972 C C . ALA A 1 120 ? -22.178 3.873 45.966 1.00 41.66 120 ALA A C 1
ATOM 974 O O . ALA A 1 120 ? -22.500 4.788 45.215 1.00 41.66 120 ALA A O 1
ATOM 975 N N . GLY A 1 121 ? -20.965 3.677 46.494 1.00 37.59 121 GLY A N 1
ATOM 976 C CA . GLY A 1 121 ? -19.751 4.406 46.153 1.00 37.59 121 GLY A CA 1
ATOM 977 C C . GLY A 1 121 ? -19.736 4.812 44.688 1.00 37.59 121 GLY A C 1
ATOM 978 O O . GLY A 1 121 ? -19.687 3.976 43.776 1.00 37.59 121 GLY A O 1
ATOM 979 N N . ASP A 1 122 ? -19.849 6.116 44.519 1.00 43.72 122 ASP A N 1
ATOM 980 C CA . ASP A 1 122 ? -19.455 6.848 43.344 1.00 43.72 122 ASP A CA 1
ATOM 981 C C . ASP A 1 122 ? -17.924 6.811 43.319 1.00 43.72 122 ASP A C 1
ATOM 983 O O . ASP A 1 122 ? -17.244 7.619 43.936 1.00 43.72 122 ASP A O 1
ATOM 987 N N . SER A 1 123 ? -17.375 5.743 42.741 1.00 43.44 123 SER A N 1
ATOM 988 C CA . SER A 1 123 ? -15.998 5.766 42.259 1.00 43.44 123 SER A CA 1
ATOM 989 C C . SER A 1 123 ? -16.080 6.292 40.838 1.00 43.44 123 SER A C 1
ATOM 991 O O . SER A 1 123 ? -16.240 5.524 39.880 1.00 43.44 123 SER A O 1
ATOM 993 N N . GLU A 1 124 ? -16.088 7.619 40.747 1.00 45.44 124 GLU A N 1
ATOM 994 C CA . GLU A 1 124 ? -15.607 8.342 39.582 1.00 45.44 124 GLU A CA 1
ATOM 995 C C . GLU A 1 124 ? -14.160 7.893 39.367 1.00 45.44 124 GLU A C 1
ATOM 997 O O . GLU A 1 124 ? -13.240 8.283 40.075 1.00 45.44 124 GLU A O 1
ATOM 1002 N N . GLU A 1 125 ? -13.977 6.955 38.444 1.00 44.47 125 GLU A N 1
ATOM 1003 C CA . GLU A 1 125 ? -12.677 6.749 37.820 1.00 44.47 125 GLU A CA 1
ATOM 1004 C C . GLU A 1 125 ? -12.535 7.915 36.839 1.00 44.47 125 GLU A C 1
ATOM 1006 O O . GLU A 1 125 ? -13.041 7.853 35.713 1.00 44.47 125 GLU A O 1
ATOM 1011 N N . GLU A 1 126 ? -11.958 9.009 37.341 1.00 48.91 126 GLU A N 1
ATOM 1012 C CA . GLU A 1 126 ? -11.276 10.014 36.534 1.00 48.91 126 GLU A CA 1
ATOM 1013 C C . GLU A 1 126 ? -10.260 9.282 35.651 1.00 48.91 126 GLU A C 1
ATOM 1015 O O . GLU A 1 126 ? -9.254 8.768 36.135 1.00 48.91 126 GLU A O 1
ATOM 1020 N N . ASP A 1 127 ? -10.537 9.210 34.352 1.00 44.66 127 ASP A N 1
ATOM 1021 C CA . ASP A 1 127 ? -9.505 8.960 33.352 1.00 44.66 127 ASP A CA 1
ATOM 1022 C C . ASP A 1 127 ? -9.138 10.341 32.807 1.00 44.66 127 ASP A C 1
ATOM 1024 O O . ASP A 1 127 ? -9.865 10.927 32.003 1.00 44.66 127 ASP A O 1
ATOM 1028 N N . SER A 1 128 ? -8.092 10.910 33.409 1.00 47.56 128 SER A N 1
ATOM 1029 C CA . SER A 1 128 ? -7.448 12.152 32.993 1.00 47.56 128 SER A CA 1
ATOM 1030 C C . SER A 1 128 ? -6.872 11.965 31.589 1.00 47.56 128 SER A C 1
ATOM 1032 O O . SER A 1 128 ? -6.077 11.049 31.381 1.00 47.56 128 SER A O 1
ATOM 1034 N N . ASP A 1 129 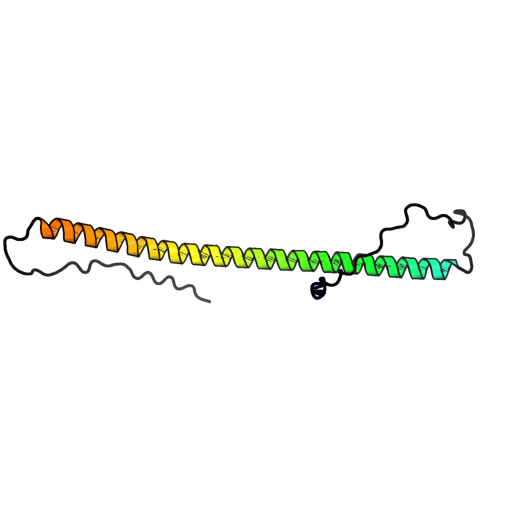? -7.245 12.854 30.669 1.00 42.97 129 ASP A N 1
ATOM 1035 C CA . ASP A 1 129 ? -6.455 13.176 29.471 1.00 42.97 129 ASP A CA 1
ATOM 1036 C C . ASP A 1 129 ? -5.523 14.350 29.810 1.00 42.97 129 ASP A C 1
ATOM 1038 O O . ASP A 1 129 ? -6.003 15.289 30.496 1.00 42.97 129 ASP A O 1
#

Sequence (129 aa):
DKPAPIPEKPKEWTPRSAPEFVRDVMGSSAGAGSGEFHVYRHLRRREYQRQEFMDCLSDKQRLDEEFQRKLRENQIQAEERTAKRRLKRLKKKDRKKMKKASGKAGSTSAEPGQEAEASAGDSEEEDSD